Protein AF-W1X8D6-F1 (afdb_monomer_lite)

InterPro domains:
  IPR000788 Ribonucleotide reductase large subunit, C-terminal [PF02867] (9-81)
  IPR039718 Ribonucleoside-diphosphate reductase large subunit [PTHR11573] (10-81)

Sequence (82 aa):
EDYYDTNDNKEFTKRYLECEQDPNLHGIEVPALDMMKKIMRSAVETGTPFIFFRDTVNAANPNKHAGMIYASNLCHEIAQNV

Organism: NCBI:txid408170

Structure (mmCIF, N/CA/C/O backbone):
data_AF-W1X8D6-F1
#
_entry.id   AF-W1X8D6-F1
#
loop_
_atom_site.group_PDB
_atom_site.id
_atom_site.type_symbol
_atom_site.label_atom_id
_atom_site.label_alt_id
_atom_site.label_comp_id
_atom_site.label_asym_id
_atom_site.label_entity_id
_atom_site.label_seq_id
_atom_site.pdbx_PDB_ins_code
_atom_site.Cartn_x
_atom_site.Cartn_y
_atom_site.Cartn_z
_atom_site.occupancy
_atom_site.B_iso_or_equiv
_atom_site.auth_seq_id
_atom_site.auth_comp_id
_atom_site.auth_asym_id
_atom_site.auth_atom_id
_atom_site.pdbx_PDB_model_num
ATOM 1 N N . GLU A 1 1 ? -6.974 -11.256 -6.544 1.00 61.75 1 GLU A N 1
ATOM 2 C CA . GLU A 1 1 ? -7.171 -9.796 -6.383 1.00 61.75 1 GLU A CA 1
ATOM 3 C C . GLU A 1 1 ? -6.158 -9.077 -7.264 1.00 61.75 1 GLU A C 1
ATOM 5 O O . GLU A 1 1 ? -5.204 -8.462 -6.785 1.00 61.75 1 GLU A O 1
ATOM 10 N N . ASP A 1 2 ? -6.354 -9.203 -8.579 1.00 80.88 2 ASP A N 1
ATOM 11 C CA . ASP A 1 2 ? -5.360 -8.803 -9.575 1.00 80.88 2 ASP A CA 1
ATOM 12 C C . ASP A 1 2 ? -5.630 -7.419 -10.180 1.00 80.88 2 ASP A C 1
ATOM 14 O O . ASP A 1 2 ? -5.423 -7.187 -11.369 1.00 80.88 2 ASP A O 1
ATOM 18 N N . TYR A 1 3 ? -6.134 -6.498 -9.362 1.00 88.50 3 TYR A N 1
ATOM 19 C CA . TYR A 1 3 ? -6.604 -5.197 -9.826 1.00 88.50 3 TYR A CA 1
ATOM 20 C C . TYR A 1 3 ? -6.027 -4.085 -8.966 1.00 88.50 3 TYR A C 1
ATOM 22 O O . TYR A 1 3 ? -5.843 -4.245 -7.760 1.00 88.50 3 TYR A O 1
ATOM 30 N N . TYR A 1 4 ? -5.748 -2.968 -9.620 1.00 91.06 4 TYR A N 1
ATOM 31 C CA . TYR A 1 4 ? -5.314 -1.716 -9.027 1.00 91.06 4 TYR A CA 1
ATOM 32 C C . TYR A 1 4 ? -5.936 -0.582 -9.838 1.00 91.06 4 TYR A C 1
ATOM 34 O O . TYR A 1 4 ? -6.279 -0.772 -11.012 1.00 91.06 4 TYR A O 1
ATOM 42 N N . ASP A 1 5 ? -6.089 0.584 -9.224 1.00 94.12 5 ASP A N 1
ATOM 43 C CA . ASP A 1 5 ? -6.681 1.723 -9.909 1.00 94.12 5 ASP A CA 1
ATOM 44 C C . ASP A 1 5 ? -5.619 2.520 -10.680 1.00 94.12 5 ASP A C 1
ATOM 46 O O . ASP A 1 5 ? -4.461 2.667 -10.284 1.00 94.12 5 ASP A O 1
ATOM 50 N N . THR A 1 6 ? -6.033 3.056 -11.820 1.00 90.38 6 THR A N 1
ATOM 51 C CA . THR A 1 6 ? -5.300 4.041 -12.619 1.00 90.38 6 THR A CA 1
ATOM 52 C C . THR A 1 6 ? -6.181 5.273 -12.816 1.00 90.38 6 THR A C 1
ATOM 54 O O . THR A 1 6 ? -7.369 5.258 -12.492 1.00 90.38 6 THR A O 1
ATOM 57 N N . ASN A 1 7 ? -5.623 6.347 -13.381 1.00 86.94 7 ASN A N 1
ATOM 58 C CA . ASN A 1 7 ? -6.398 7.561 -13.661 1.00 86.94 7 ASN A CA 1
ATOM 59 C C . ASN A 1 7 ? -7.611 7.293 -14.571 1.00 86.94 7 ASN A C 1
ATOM 61 O O . ASN A 1 7 ? -8.656 7.911 -14.380 1.00 86.94 7 ASN A O 1
ATOM 65 N N . ASP A 1 8 ? -7.476 6.351 -15.509 1.00 89.81 8 ASP A N 1
ATOM 66 C CA . ASP A 1 8 ? -8.492 6.059 -16.526 1.00 89.81 8 ASP A CA 1
ATOM 67 C C . ASP A 1 8 ? -9.363 4.841 -16.180 1.00 89.81 8 ASP A C 1
ATOM 69 O O . ASP A 1 8 ? -10.463 4.693 -16.711 1.00 89.81 8 ASP A O 1
ATOM 73 N N . ASN A 1 9 ? -8.889 3.953 -15.301 1.00 92.06 9 ASN A N 1
ATOM 74 C CA . ASN A 1 9 ? -9.569 2.704 -14.965 1.00 92.06 9 ASN A CA 1
ATOM 75 C C . ASN A 1 9 ? -9.556 2.452 -13.454 1.00 92.06 9 ASN A C 1
ATOM 77 O O . ASN A 1 9 ? -8.485 2.298 -12.872 1.00 92.06 9 ASN A O 1
ATOM 81 N N . LYS A 1 10 ? -10.747 2.364 -12.849 1.00 94.62 10 LYS A N 1
ATOM 82 C CA . LYS A 1 10 ? -10.965 2.159 -11.408 1.00 94.62 10 LYS A CA 1
ATOM 83 C C . LYS A 1 10 ? -11.518 0.768 -11.075 1.00 94.62 10 LYS A C 1
ATOM 85 O O . LYS A 1 10 ? -12.558 0.632 -10.424 1.00 94.62 10 LYS A O 1
ATOM 90 N N . GLU A 1 11 ? -10.872 -0.269 -11.599 1.00 93.38 11 GLU A N 1
ATOM 91 C CA . GLU A 1 11 ? -11.350 -1.649 -11.480 1.00 93.38 11 GLU A CA 1
ATOM 92 C C . GLU A 1 11 ? -11.316 -2.163 -10.032 1.00 93.38 11 GLU A C 1
ATOM 94 O O . GLU A 1 11 ? -12.237 -2.874 -9.631 1.00 93.38 11 GLU A O 1
ATOM 99 N N . PHE A 1 12 ? -10.323 -1.783 -9.217 1.00 94.69 12 PHE A N 1
ATOM 100 C CA . PHE A 1 12 ? -10.302 -2.168 -7.802 1.00 94.69 12 PHE A CA 1
ATOM 101 C C . PHE A 1 12 ? -11.467 -1.517 -7.053 1.00 94.69 12 PHE A C 1
ATOM 103 O O . PHE A 1 12 ? -12.217 -2.215 -6.370 1.00 94.69 12 PHE A O 1
ATOM 110 N N . THR A 1 13 ? -11.679 -0.208 -7.242 1.00 95.38 13 THR A N 1
ATOM 111 C CA . THR A 1 13 ? -12.815 0.502 -6.628 1.00 95.38 13 THR A CA 1
ATOM 112 C C . THR A 1 13 ? -14.147 -0.152 -6.997 1.00 95.38 13 THR A C 1
ATOM 114 O O . THR A 1 13 ? -14.996 -0.353 -6.130 1.00 95.38 13 THR A O 1
ATOM 117 N N . LYS A 1 14 ? -14.341 -0.520 -8.268 1.00 96.00 14 LYS A N 1
ATOM 118 C CA . LYS A 1 14 ? -15.571 -1.184 -8.718 1.00 96.00 14 LYS A CA 1
ATOM 119 C C . LYS A 1 14 ? -15.819 -2.492 -7.957 1.00 96.00 14 LYS A C 1
ATOM 121 O O . LYS A 1 14 ? -16.903 -2.675 -7.414 1.00 96.00 14 LYS A O 1
ATOM 126 N N . ARG A 1 15 ? -14.811 -3.365 -7.877 1.00 94.75 15 ARG A N 1
ATOM 127 C CA . ARG A 1 15 ? -14.893 -4.653 -7.160 1.00 94.75 15 ARG A CA 1
ATOM 128 C C . ARG A 1 15 ? -15.160 -4.458 -5.673 1.00 94.75 15 ARG A C 1
ATOM 130 O O . ARG A 1 15 ? -15.941 -5.194 -5.087 1.00 94.75 15 ARG A O 1
ATOM 137 N N . TYR A 1 16 ? -14.513 -3.466 -5.065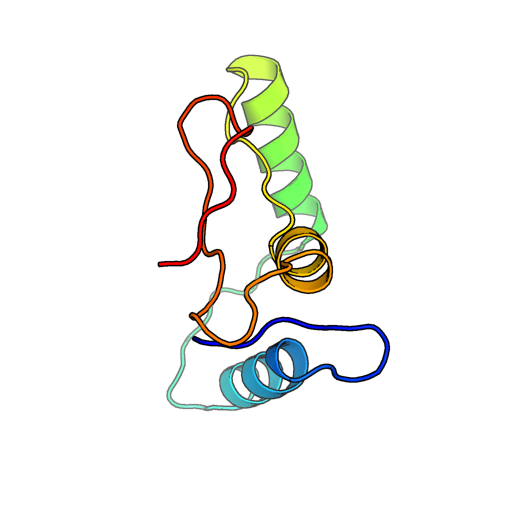 1.00 94.12 16 TYR A N 1
ATOM 138 C CA . TYR A 1 16 ? -14.712 -3.147 -3.656 1.00 94.12 16 TYR A CA 1
ATOM 139 C C . TYR A 1 16 ? -16.176 -2.789 -3.363 1.00 94.12 16 TYR A C 1
ATOM 141 O O . TYR A 1 16 ? -16.754 -3.317 -2.418 1.00 94.12 16 TYR A O 1
ATOM 149 N N . LEU A 1 17 ? -16.794 -1.956 -4.208 1.00 95.12 17 LEU A N 1
ATOM 150 C CA . LEU A 1 17 ? -18.206 -1.583 -4.074 1.00 95.12 17 LEU A CA 1
ATOM 151 C C . LEU A 1 17 ? -19.156 -2.765 -4.319 1.00 95.12 17 LEU A C 1
ATOM 153 O O . LEU A 1 17 ? -20.184 -2.865 -3.657 1.00 95.12 17 LEU A O 1
ATOM 157 N N . GLU A 1 18 ? -18.816 -3.676 -5.237 1.00 95.25 18 GLU A N 1
ATOM 158 C CA . GLU A 1 18 ? -19.564 -4.928 -5.425 1.00 95.25 18 GLU A CA 1
ATOM 159 C C . GLU A 1 18 ? -19.531 -5.788 -4.149 1.00 95.25 18 GLU A C 1
ATOM 161 O O . GLU A 1 18 ? -20.567 -6.305 -3.737 1.00 95.25 18 GLU A O 1
ATOM 166 N N . CYS A 1 19 ? -18.374 -5.883 -3.482 1.00 94.12 19 CYS A N 1
ATOM 167 C CA . CYS A 1 19 ? -18.240 -6.591 -2.206 1.00 94.12 19 CYS A CA 1
ATOM 168 C C . CYS A 1 19 ? -18.997 -5.904 -1.060 1.00 94.12 19 CYS A C 1
ATOM 170 O O . CYS A 1 19 ? -19.583 -6.587 -0.227 1.00 94.12 19 CYS A O 1
ATOM 172 N N . GLU A 1 20 ? -18.988 -4.570 -0.999 1.00 94.06 20 GLU A N 1
ATOM 173 C CA . GLU A 1 20 ? -19.725 -3.800 0.016 1.00 94.06 20 GLU A CA 1
ATOM 174 C C . GLU A 1 20 ? -21.243 -4.036 -0.073 1.00 94.06 20 GLU A C 1
ATOM 176 O O . GLU A 1 20 ? -21.939 -4.038 0.942 1.00 94.06 20 GLU A O 1
ATOM 181 N N . GLN A 1 21 ? -21.755 -4.265 -1.283 1.00 94.06 21 GLN A N 1
ATOM 182 C CA . GLN A 1 21 ? -23.175 -4.507 -1.545 1.00 94.06 21 GLN A CA 1
ATOM 183 C C . GLN A 1 21 ? -23.591 -5.975 -1.386 1.00 94.06 21 GLN A C 1
ATOM 185 O O . GLN A 1 21 ? -24.791 -6.261 -1.390 1.00 94.06 21 GLN A O 1
ATOM 190 N N . ASP A 1 22 ? -22.642 -6.908 -1.265 1.00 95.88 22 ASP A N 1
ATOM 191 C CA . ASP A 1 22 ? -22.941 -8.333 -1.147 1.00 95.88 22 ASP A CA 1
ATOM 192 C C . ASP A 1 22 ? -23.458 -8.662 0.268 1.00 95.88 22 ASP A C 1
ATOM 194 O O . ASP A 1 22 ? -22.696 -8.597 1.235 1.00 95.88 22 ASP A O 1
ATOM 198 N N . PRO A 1 23 ? -24.731 -9.080 0.424 1.00 93.75 23 PRO A N 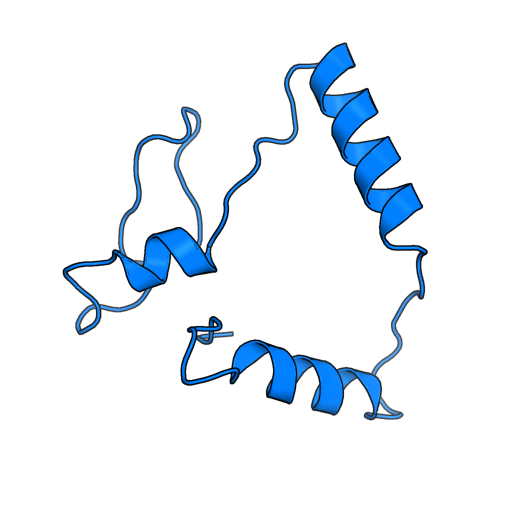1
ATOM 199 C CA . PRO A 1 23 ? -25.295 -9.406 1.733 1.00 93.75 23 PRO A CA 1
ATOM 200 C C . PRO A 1 23 ? -24.651 -10.636 2.393 1.00 93.75 23 PRO A C 1
ATOM 202 O O . PRO A 1 23 ? -24.869 -10.865 3.584 1.00 93.75 23 PRO A O 1
ATOM 205 N N . ASN A 1 24 ? -23.891 -11.442 1.642 1.00 95.75 24 ASN A N 1
ATOM 206 C CA . ASN A 1 24 ? -23.169 -12.606 2.160 1.00 95.75 24 ASN A CA 1
ATOM 207 C C . ASN A 1 24 ? -21.795 -12.243 2.739 1.00 95.75 24 ASN A C 1
ATOM 209 O O . ASN A 1 24 ? -21.171 -13.079 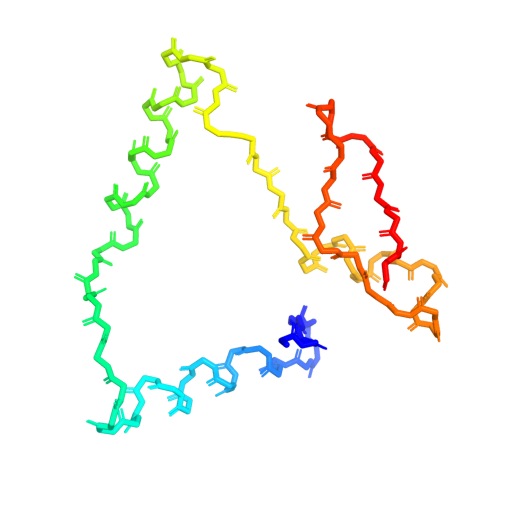3.397 1.00 95.75 24 ASN A O 1
ATOM 213 N N . LEU A 1 25 ? -21.307 -11.026 2.490 1.00 93.50 25 LEU A N 1
ATOM 214 C CA . LEU A 1 25 ? -20.061 -10.525 3.050 1.00 93.50 25 LEU A CA 1
ATOM 215 C C . LEU A 1 25 ? -20.361 -9.648 4.266 1.00 93.50 25 LEU A C 1
ATOM 217 O O . LEU A 1 25 ? -21.212 -8.763 4.250 1.00 93.50 25 LEU A O 1
ATOM 221 N N . HIS A 1 26 ? -19.639 -9.898 5.355 1.00 88.00 26 HIS A N 1
ATOM 222 C CA . HIS A 1 26 ? -19.771 -9.132 6.589 1.00 88.00 26 HIS A CA 1
ATOM 223 C C . HIS A 1 26 ? -18.466 -8.390 6.864 1.00 88.00 26 HIS A C 1
ATOM 225 O O . HIS A 1 26 ? -17.466 -8.986 7.265 1.00 88.00 26 HIS A O 1
ATOM 231 N N . GLY A 1 27 ? -18.480 -7.082 6.619 1.00 87.50 27 GLY A N 1
ATOM 232 C CA . GLY A 1 27 ? -17.381 -6.179 6.941 1.00 87.50 27 GLY A CA 1
ATOM 233 C C . GLY A 1 27 ? -17.517 -5.558 8.331 1.00 87.50 27 GLY A C 1
ATOM 234 O O . GLY A 1 27 ? -18.581 -5.577 8.948 1.00 87.50 27 GLY A O 1
ATOM 235 N N . ILE A 1 28 ? -16.423 -4.967 8.812 1.00 92.38 28 ILE A N 1
ATOM 236 C CA . ILE A 1 28 ? -16.442 -4.049 9.954 1.00 92.38 28 ILE A CA 1
ATOM 237 C C . ILE A 1 28 ? -16.243 -2.646 9.394 1.00 92.38 28 ILE A C 1
ATOM 239 O O . ILE A 1 28 ? -15.198 -2.357 8.811 1.00 92.38 28 ILE A O 1
ATOM 243 N N . GLU A 1 29 ? -17.226 -1.773 9.591 1.00 93.50 29 GLU A N 1
ATOM 244 C CA . GLU A 1 29 ? -17.093 -0.370 9.217 1.00 93.50 29 GLU A CA 1
ATOM 245 C C . GLU A 1 29 ? -16.223 0.363 10.242 1.00 93.50 29 GLU A C 1
ATOM 247 O O . GLU A 1 29 ? -16.448 0.299 11.454 1.00 93.50 29 GLU A O 1
ATOM 252 N N . VAL A 1 30 ? -15.198 1.058 9.752 1.00 95.19 30 VAL A N 1
ATOM 253 C CA . VAL A 1 30 ? -14.292 1.859 10.576 1.00 95.19 30 VAL A CA 1
ATOM 254 C C . VAL A 1 30 ? -14.068 3.223 9.924 1.00 95.19 30 VAL A C 1
ATOM 256 O O . VAL A 1 30 ? -13.808 3.284 8.721 1.00 95.19 30 VAL A O 1
ATOM 259 N N . PRO A 1 31 ? -14.097 4.335 10.682 1.00 97.56 31 PRO A N 1
ATOM 260 C CA . PRO A 1 31 ? -13.755 5.637 10.128 1.00 97.56 31 PRO A CA 1
ATOM 261 C C . PRO A 1 31 ? -12.318 5.645 9.593 1.00 97.56 31 PRO A C 1
ATOM 263 O O . PRO A 1 31 ? -11.361 5.417 10.341 1.00 97.56 31 PRO A O 1
ATOM 266 N N . ALA A 1 32 ? -12.147 5.963 8.308 1.00 96.56 32 ALA A N 1
ATOM 267 C CA . ALA A 1 32 ? -10.838 5.954 7.648 1.00 96.56 32 ALA A CA 1
ATOM 268 C C . ALA A 1 32 ? -9.803 6.832 8.376 1.00 96.56 32 ALA A C 1
ATOM 270 O O . ALA A 1 32 ? -8.649 6.441 8.558 1.00 96.56 32 ALA A O 1
ATOM 271 N N . LEU A 1 33 ? -10.230 7.998 8.873 1.00 97.50 33 LEU A N 1
ATOM 272 C CA . LEU A 1 33 ? -9.365 8.910 9.620 1.00 97.50 33 LEU A CA 1
ATOM 273 C C . LEU A 1 33 ? -8.839 8.285 10.923 1.00 97.50 33 LEU A C 1
ATOM 275 O O . LEU A 1 33 ? -7.700 8.543 11.314 1.00 97.50 33 LEU A O 1
ATOM 279 N N . ASP A 1 34 ? -9.634 7.453 11.593 1.00 97.88 34 ASP A N 1
ATOM 280 C CA . ASP A 1 34 ? -9.208 6.794 12.827 1.00 97.88 34 ASP A CA 1
ATOM 281 C C . ASP A 1 34 ? -8.219 5.663 12.552 1.00 97.88 34 ASP A C 1
ATOM 283 O O . ASP A 1 34 ? -7.269 5.488 13.320 1.00 97.88 34 ASP A O 1
ATOM 287 N N . MET A 1 35 ? -8.364 4.961 11.425 1.00 96.62 35 MET A N 1
ATOM 288 C CA . MET A 1 35 ? -7.348 4.016 10.956 1.00 96.62 35 MET A CA 1
ATOM 289 C C . MET A 1 35 ? -6.019 4.731 10.673 1.00 96.62 35 MET A C 1
ATOM 291 O O . MET A 1 35 ? -4.975 4.325 11.183 1.00 96.62 35 MET A O 1
ATOM 295 N N . MET A 1 36 ? -6.056 5.855 9.953 1.00 96.12 36 MET A N 1
ATOM 296 C CA . MET A 1 36 ? -4.853 6.640 9.650 1.00 96.12 36 MET A CA 1
ATOM 297 C C . MET A 1 36 ? -4.157 7.151 10.915 1.00 96.12 36 MET A C 1
ATOM 299 O O . MET A 1 36 ? -2.936 7.059 11.026 1.00 96.12 36 MET A O 1
ATOM 303 N N . LYS A 1 37 ? -4.913 7.631 11.913 1.00 97.19 37 LYS A N 1
ATOM 304 C CA . LYS A 1 37 ? -4.348 8.023 13.218 1.00 97.19 37 LYS A CA 1
ATOM 305 C C . LYS A 1 37 ? -3.621 6.862 13.901 1.00 97.19 37 LYS A C 1
ATOM 307 O O . LYS A 1 37 ? -2.568 7.093 14.490 1.00 97.19 37 LYS A O 1
ATOM 312 N N . LYS A 1 38 ? -4.162 5.639 13.845 1.00 96.81 38 LYS A N 1
ATOM 313 C CA . LYS A 1 38 ? -3.522 4.446 14.430 1.00 96.81 38 LYS A CA 1
ATOM 314 C C . LYS A 1 38 ? -2.220 4.096 13.712 1.00 96.81 38 LYS A C 1
ATOM 316 O O . LYS A 1 38 ? -1.211 3.897 14.383 1.00 96.81 38 LYS A O 1
ATOM 321 N N . ILE A 1 39 ? -2.226 4.100 12.376 1.00 97.19 39 ILE A N 1
ATOM 322 C CA . ILE A 1 39 ? -1.026 3.866 11.555 1.00 97.19 39 ILE A CA 1
ATOM 323 C C . ILE A 1 39 ? 0.061 4.892 11.897 1.00 97.19 39 ILE A C 1
ATOM 325 O O . ILE A 1 39 ? 1.194 4.510 12.176 1.00 97.19 39 ILE A O 1
ATOM 329 N N . MET A 1 40 ? -0.288 6.182 11.955 1.00 96.75 40 MET A N 1
ATOM 330 C CA . MET A 1 40 ? 0.668 7.250 12.276 1.00 96.75 40 MET A CA 1
ATOM 331 C C . MET A 1 40 ? 1.252 7.125 13.685 1.00 96.75 40 MET A C 1
ATOM 333 O O . MET A 1 40 ? 2.456 7.293 13.849 1.00 96.75 40 MET A O 1
ATOM 337 N N . ARG A 1 41 ? 0.431 6.818 14.701 1.00 97.81 41 ARG A N 1
ATOM 338 C CA . ARG A 1 41 ? 0.931 6.598 16.072 1.00 97.81 41 ARG A CA 1
ATOM 339 C C . ARG A 1 41 ? 1.937 5.455 16.112 1.00 97.81 41 ARG A C 1
ATOM 341 O O . ARG A 1 41 ? 3.050 5.658 16.579 1.00 97.81 41 ARG A O 1
ATOM 348 N N . SER A 1 42 ? 1.578 4.306 15.537 1.00 97.75 42 SER A N 1
ATOM 349 C CA . SER A 1 42 ? 2.469 3.145 15.460 1.00 97.75 42 SER A CA 1
ATOM 350 C C . SER A 1 42 ? 3.781 3.487 14.749 1.00 97.75 42 SER A C 1
ATOM 352 O O . SER A 1 42 ? 4.855 3.135 15.237 1.00 97.75 42 SER A O 1
ATOM 354 N N . ALA A 1 43 ? 3.711 4.221 13.633 1.00 96.19 43 ALA A N 1
ATOM 355 C CA . ALA A 1 43 ? 4.887 4.604 12.857 1.00 96.19 43 ALA A CA 1
ATOM 356 C C . ALA A 1 43 ? 5.820 5.537 13.641 1.00 96.19 43 ALA A C 1
ATOM 358 O O . ALA A 1 43 ? 7.034 5.377 13.575 1.00 96.19 43 ALA A O 1
ATOM 359 N N . VAL A 1 44 ? 5.274 6.475 14.420 1.00 96.81 44 VAL A N 1
ATOM 360 C CA . VAL A 1 44 ? 6.067 7.363 15.288 1.00 96.81 44 VAL A CA 1
ATOM 361 C C . VAL A 1 44 ? 6.681 6.601 16.464 1.00 96.81 44 VAL A C 1
ATOM 363 O O . VAL A 1 44 ? 7.823 6.861 16.828 1.00 96.81 44 VAL A O 1
ATOM 366 N N . GLU A 1 45 ? 5.943 5.664 17.056 1.00 97.94 45 GLU A N 1
ATOM 367 C CA . GLU A 1 45 ? 6.379 4.919 18.244 1.00 97.94 45 GLU A CA 1
ATOM 368 C C . GLU A 1 45 ? 7.404 3.824 17.923 1.00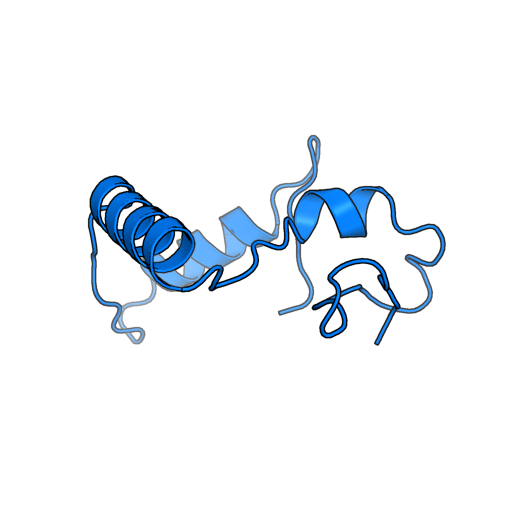 97.94 45 GLU A C 1
ATOM 370 O O . GLU A 1 45 ? 8.326 3.591 18.702 1.00 97.94 45 GLU A O 1
ATOM 375 N N . THR A 1 46 ? 7.247 3.140 16.788 1.00 96.94 46 THR A N 1
ATOM 376 C CA . THR A 1 46 ? 7.994 1.909 16.469 1.00 96.94 46 THR A CA 1
ATOM 377 C C . THR A 1 46 ? 8.712 1.945 15.123 1.00 96.94 46 THR A C 1
ATOM 379 O O . THR A 1 46 ? 9.462 1.024 14.809 1.00 96.94 46 THR A O 1
ATOM 382 N N . GLY A 1 47 ? 8.471 2.966 14.297 1.00 94.00 47 GLY A N 1
ATOM 383 C CA . GLY A 1 47 ? 8.932 3.003 12.907 1.00 94.00 47 GLY A CA 1
ATOM 384 C C . GLY A 1 47 ? 8.115 2.132 11.943 1.00 94.00 47 GLY A C 1
ATOM 385 O O . GLY A 1 47 ? 8.463 2.051 10.769 1.00 94.00 47 GLY A O 1
ATOM 386 N N . THR A 1 48 ? 7.037 1.483 12.406 1.00 93.56 48 THR A N 1
ATOM 387 C CA . THR A 1 48 ? 6.207 0.548 11.619 1.00 93.56 48 THR A CA 1
ATOM 388 C C . THR A 1 48 ? 4.705 0.817 11.827 1.00 93.56 48 THR A C 1
ATOM 390 O O . THR A 1 48 ? 4.337 1.378 12.857 1.00 93.56 48 THR A O 1
ATOM 393 N N . PRO A 1 49 ? 3.795 0.431 10.912 1.00 94.25 49 PRO A N 1
ATOM 394 C CA . PRO A 1 49 ? 4.029 -0.327 9.689 1.00 94.25 49 PRO A CA 1
ATOM 395 C C . PRO A 1 49 ? 4.651 0.538 8.600 1.00 94.25 49 PRO A C 1
ATOM 397 O O . PRO A 1 49 ? 4.484 1.757 8.565 1.00 94.25 49 PRO A O 1
ATOM 400 N N . PHE A 1 50 ? 5.343 -0.112 7.678 1.00 94.38 50 PHE A N 1
ATOM 401 C CA . PHE A 1 50 ? 5.760 0.550 6.463 1.00 94.38 50 PHE A CA 1
ATOM 402 C C . PHE A 1 50 ? 4.576 0.701 5.496 1.00 94.38 50 PHE A C 1
ATOM 404 O O . PHE A 1 50 ? 3.673 -0.137 5.462 1.00 94.38 50 PHE A O 1
ATOM 411 N N . ILE A 1 51 ? 4.573 1.773 4.703 1.00 94.12 51 ILE A N 1
ATOM 412 C CA . ILE A 1 51 ? 3.466 2.108 3.797 1.00 94.12 51 ILE A CA 1
ATOM 413 C C . ILE A 1 51 ? 3.891 1.822 2.357 1.00 94.12 51 ILE A C 1
ATOM 415 O O . ILE A 1 51 ? 4.958 2.253 1.922 1.00 94.12 51 ILE A O 1
ATOM 419 N N . PHE A 1 52 ? 3.048 1.099 1.619 1.00 95.06 52 PHE A N 1
ATOM 420 C CA . PHE A 1 52 ? 3.290 0.726 0.229 1.00 95.06 52 PHE A CA 1
ATOM 421 C C . PHE A 1 52 ? 2.105 1.131 -0.651 1.00 95.06 52 PHE A C 1
ATOM 423 O O . PHE A 1 52 ? 1.013 0.572 -0.552 1.00 95.06 52 PHE A O 1
ATOM 430 N N . PHE A 1 53 ? 2.319 2.114 -1.524 1.00 95.06 53 PHE A N 1
ATOM 431 C CA . PHE A 1 53 ? 1.298 2.596 -2.455 1.00 95.06 53 PHE A CA 1
ATOM 432 C C . PHE A 1 53 ? 1.271 1.722 -3.713 1.00 95.06 53 PHE A C 1
ATOM 434 O O . PHE A 1 53 ? 1.896 2.041 -4.727 1.00 95.06 53 PHE A O 1
ATOM 441 N N . ARG A 1 54 ? 0.557 0.594 -3.624 1.00 93.38 54 ARG A N 1
ATOM 442 C CA . ARG A 1 54 ? 0.509 -0.451 -4.659 1.00 93.38 54 ARG A CA 1
ATOM 443 C C . ARG A 1 54 ? 0.100 0.074 -6.037 1.00 93.38 54 ARG A C 1
ATOM 445 O O . ARG A 1 54 ? 0.707 -0.334 -7.027 1.00 93.38 54 ARG A O 1
ATOM 452 N N . ASP A 1 55 ? -0.867 0.983 -6.101 1.00 94.75 55 ASP A N 1
ATOM 453 C CA . ASP A 1 55 ? -1.362 1.544 -7.363 1.00 94.75 55 ASP A CA 1
ATOM 454 C C . ASP A 1 55 ? -0.271 2.339 -8.086 1.00 94.75 55 ASP A C 1
ATOM 456 O O . ASP A 1 55 ? 0.004 2.099 -9.260 1.00 94.75 55 ASP A O 1
ATOM 460 N N . THR A 1 56 ? 0.432 3.217 -7.363 1.00 94.81 56 THR A N 1
ATOM 461 C CA . THR A 1 56 ? 1.559 3.998 -7.896 1.00 94.81 56 THR A CA 1
ATOM 462 C C . THR A 1 56 ? 2.667 3.089 -8.422 1.00 94.81 56 THR A C 1
ATOM 464 O O . THR A 1 56 ? 3.196 3.311 -9.513 1.00 94.81 56 THR A O 1
ATOM 467 N N . VAL A 1 57 ? 3.003 2.040 -7.670 1.00 95.31 57 VAL A N 1
ATOM 468 C CA . VAL A 1 57 ? 4.069 1.103 -8.044 1.00 95.31 57 VAL A CA 1
ATOM 469 C C . VAL A 1 57 ? 3.679 0.275 -9.272 1.00 95.31 57 VAL A C 1
ATOM 471 O O . VAL A 1 57 ? 4.484 0.135 -10.191 1.00 95.31 57 VAL A O 1
ATOM 474 N N . ASN A 1 58 ? 2.439 -0.216 -9.354 1.00 94.38 58 ASN A N 1
ATOM 475 C CA . ASN A 1 58 ? 1.969 -0.967 -10.524 1.00 94.38 58 ASN A CA 1
ATOM 476 C C . ASN A 1 58 ? 1.736 -0.077 -11.751 1.00 94.38 58 ASN A C 1
ATOM 478 O O . ASN A 1 58 ? 1.963 -0.516 -12.881 1.00 94.38 58 ASN A O 1
ATOM 482 N N . ALA A 1 59 ? 1.365 1.192 -11.567 1.00 92.94 59 ALA A N 1
ATOM 483 C CA . ALA A 1 59 ? 1.311 2.160 -12.658 1.00 92.94 59 ALA A CA 1
ATOM 484 C C . ALA A 1 59 ? 2.689 2.327 -13.324 1.00 92.94 59 ALA A C 1
ATOM 486 O O . ALA A 1 59 ? 2.766 2.326 -14.559 1.00 92.94 59 ALA A O 1
ATOM 487 N N . ALA A 1 60 ? 3.749 2.384 -12.509 1.00 94.00 60 ALA A N 1
ATOM 488 C CA . ALA A 1 60 ? 5.146 2.497 -12.927 1.00 94.00 60 ALA A CA 1
ATOM 489 C C . ALA A 1 60 ? 5.825 1.158 -13.284 1.00 94.00 60 ALA A C 1
ATOM 491 O O . ALA A 1 60 ? 6.983 1.163 -13.699 1.00 94.00 60 ALA A O 1
ATOM 492 N N . ASN A 1 61 ? 5.138 0.018 -13.150 1.00 94.94 61 ASN A N 1
ATOM 493 C CA . ASN A 1 61 ? 5.714 -1.294 -13.440 1.00 94.94 61 ASN A CA 1
ATOM 494 C C . ASN A 1 61 ? 6.068 -1.417 -14.941 1.00 94.94 61 ASN A C 1
ATOM 496 O O . ASN A 1 61 ? 5.162 -1.341 -15.776 1.00 94.94 61 ASN A O 1
ATOM 500 N N . PRO A 1 62 ? 7.342 -1.643 -15.320 1.00 95.56 62 PRO A N 1
ATOM 501 C CA . PRO A 1 62 ? 7.722 -1.846 -16.719 1.00 95.56 62 PRO A CA 1
ATOM 502 C C . PRO A 1 62 ? 7.304 -3.225 -17.257 1.00 95.56 62 PRO A C 1
ATOM 504 O O . PRO A 1 62 ? 7.120 -3.398 -18.460 1.00 95.56 62 PRO A O 1
ATOM 507 N N . ASN A 1 63 ? 7.101 -4.208 -16.378 1.00 95.00 63 ASN A N 1
ATOM 508 C CA . ASN A 1 63 ? 6.843 -5.603 -16.722 1.00 95.00 63 ASN A CA 1
ATOM 509 C C . ASN A 1 63 ? 5.374 -5.992 -16.502 1.00 95.00 63 ASN A C 1
ATOM 511 O O . ASN A 1 63 ? 5.092 -7.072 -15.992 1.00 95.00 63 ASN A O 1
ATOM 515 N N . LYS A 1 64 ? 4.412 -5.148 -16.904 1.00 91.44 64 LYS A N 1
ATOM 516 C CA . LYS A 1 64 ? 2.962 -5.412 -16.709 1.00 91.44 64 LYS A CA 1
ATOM 517 C C . LYS A 1 64 ? 2.477 -6.727 -17.332 1.00 91.44 64 LYS A C 1
ATOM 519 O O . LYS A 1 64 ? 1.492 -7.301 -16.892 1.00 91.44 64 LYS A O 1
ATOM 524 N N . HIS A 1 65 ? 3.171 -7.201 -18.366 1.00 92.31 65 HIS A N 1
ATOM 525 C CA . HIS A 1 65 ? 2.884 -8.470 -19.037 1.00 92.31 65 HIS A CA 1
ATOM 526 C C . HIS A 1 65 ? 3.263 -9.703 -18.197 1.00 92.31 65 HIS A C 1
ATOM 528 O O . HIS A 1 65 ? 2.791 -10.798 -18.482 1.00 92.31 65 HIS A O 1
ATOM 534 N N . ALA A 1 66 ? 4.113 -9.534 -17.182 1.00 93.44 66 ALA A N 1
ATOM 535 C CA . ALA A 1 66 ? 4.652 -10.602 -16.347 1.00 93.44 66 ALA A CA 1
ATOM 536 C C . ALA A 1 66 ? 4.069 -10.571 -14.923 1.00 93.44 66 ALA A C 1
ATOM 538 O O . ALA A 1 66 ? 4.771 -10.863 -13.963 1.00 93.44 66 ALA A O 1
ATOM 539 N N . GLY A 1 67 ? 2.818 -10.135 -14.763 1.00 91.19 67 GLY A N 1
ATOM 540 C CA . GLY A 1 67 ? 2.139 -10.069 -13.466 1.00 91.19 67 GLY A CA 1
ATOM 541 C C . GLY A 1 67 ? 2.177 -8.687 -12.815 1.00 91.19 67 GLY A C 1
ATOM 542 O O . GLY A 1 67 ? 2.319 -7.661 -13.485 1.00 91.19 67 GLY A O 1
ATOM 543 N N . MET A 1 68 ? 2.026 -8.664 -11.494 1.00 92.56 68 MET A N 1
ATOM 544 C CA . MET A 1 68 ? 1.883 -7.438 -10.710 1.00 92.56 68 MET A CA 1
ATOM 545 C C . MET A 1 68 ? 2.752 -7.450 -9.462 1.00 92.56 68 MET A C 1
ATOM 547 O O . MET A 1 68 ? 3.169 -8.493 -8.968 1.00 92.56 68 MET A O 1
ATOM 551 N N . ILE A 1 69 ? 2.986 -6.261 -8.925 1.00 95.12 69 ILE A N 1
ATOM 552 C CA . ILE A 1 69 ? 3.772 -6.050 -7.717 1.00 95.12 69 ILE A CA 1
ATOM 553 C C . ILE A 1 69 ? 2.803 -5.964 -6.537 1.00 95.12 69 ILE A C 1
ATOM 555 O O . ILE A 1 69 ? 1.970 -5.057 -6.468 1.00 95.12 69 ILE A O 1
ATOM 559 N N . TYR A 1 70 ? 2.893 -6.922 -5.618 1.00 93.50 70 TYR A N 1
ATOM 560 C CA . TYR A 1 70 ? 1.984 -7.022 -4.471 1.00 93.50 70 TYR A CA 1
ATOM 561 C C . TYR A 1 70 ? 2.537 -6.375 -3.199 1.00 93.50 70 TYR A C 1
ATOM 563 O O . TYR A 1 70 ? 1.779 -5.778 -2.438 1.00 93.50 70 TYR A O 1
ATOM 571 N N . ALA A 1 71 ? 3.845 -6.477 -2.976 1.00 94.06 71 ALA A N 1
ATOM 572 C CA . ALA A 1 71 ? 4.518 -5.985 -1.781 1.00 94.06 71 ALA A CA 1
ATOM 573 C C . ALA A 1 71 ? 5.984 -5.644 -2.088 1.00 94.06 71 ALA A C 1
ATOM 575 O O . ALA A 1 71 ? 6.459 -5.846 -3.208 1.00 94.06 71 ALA A O 1
ATOM 576 N N . SER A 1 72 ? 6.687 -5.142 -1.075 1.00 95.88 72 SER A N 1
ATOM 577 C CA . SER A 1 72 ? 8.124 -4.876 -1.113 1.00 95.88 72 SER A CA 1
ATOM 578 C C . SER A 1 72 ? 8.884 -5.767 -0.122 1.00 95.88 72 SER A C 1
ATOM 580 O O . SER A 1 72 ? 8.285 -6.561 0.607 1.00 95.88 72 SER A O 1
ATOM 582 N N . ASN A 1 73 ? 10.211 -5.667 -0.112 1.00 95.62 73 ASN A N 1
ATOM 583 C CA . ASN A 1 73 ? 11.076 -6.310 0.875 1.00 95.62 73 ASN A CA 1
ATOM 584 C C . ASN A 1 73 ? 11.128 -5.497 2.186 1.00 95.62 73 ASN A C 1
ATOM 586 O O . ASN A 1 73 ? 10.491 -4.456 2.328 1.00 95.62 73 ASN A O 1
ATOM 590 N N . LEU A 1 74 ? 11.941 -5.963 3.142 1.00 94.88 74 LEU A N 1
ATOM 591 C CA . LEU A 1 74 ? 12.095 -5.353 4.468 1.00 94.88 74 LEU A CA 1
ATOM 592 C C . LEU A 1 74 ? 12.460 -3.859 4.433 1.00 94.88 74 LEU A C 1
ATOM 594 O O . LEU A 1 74 ? 12.006 -3.113 5.293 1.00 94.88 74 LEU A O 1
ATOM 598 N N . CYS A 1 75 ? 13.269 -3.433 3.463 1.00 94.94 75 CYS A N 1
ATOM 599 C CA . CYS A 1 75 ? 13.764 -2.060 3.374 1.00 94.94 75 CYS A CA 1
ATOM 600 C C . CYS A 1 75 ? 12.969 -1.185 2.378 1.00 94.94 75 CYS A C 1
ATOM 602 O O . CYS A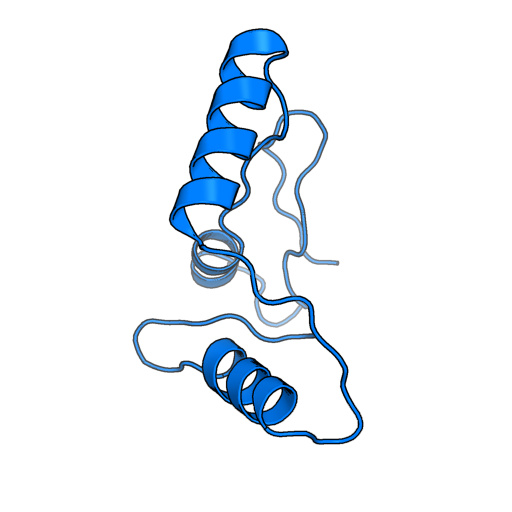 1 75 ? 13.338 -0.031 2.158 1.00 94.94 75 CYS A O 1
ATOM 604 N N . HIS A 1 76 ? 11.840 -1.683 1.849 1.00 93.25 76 HIS A N 1
ATOM 605 C CA . HIS A 1 76 ? 10.891 -0.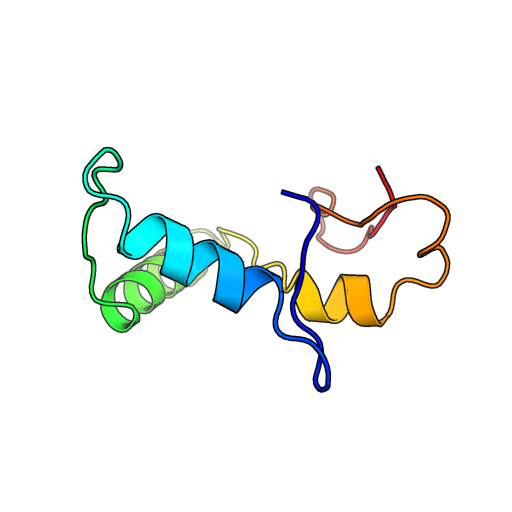929 1.016 1.00 93.25 76 HIS A CA 1
ATOM 606 C C . HIS A 1 76 ? 11.399 -0.452 -0.360 1.00 93.25 76 HIS A C 1
ATOM 608 O O . HIS A 1 76 ? 10.769 0.393 -0.999 1.00 93.25 76 HIS A O 1
ATOM 614 N N . GLU A 1 77 ? 12.514 -0.989 -0.846 1.00 96.12 77 GLU A N 1
ATOM 615 C CA . GLU A 1 77 ? 13.183 -0.564 -2.078 1.00 96.12 77 GLU A CA 1
ATOM 616 C C . GLU A 1 77 ? 12.993 -1.528 -3.257 1.00 96.12 77 GLU A C 1
ATOM 618 O O . GLU A 1 77 ? 13.131 -1.118 -4.411 1.00 96.12 77 GLU A O 1
ATOM 623 N N . ILE A 1 78 ? 12.660 -2.797 -3.001 1.00 96.19 78 ILE A N 1
ATOM 624 C CA . ILE A 1 78 ? 12.454 -3.796 -4.056 1.00 96.19 78 ILE A CA 1
ATOM 625 C C . ILE A 1 78 ? 10.978 -3.877 -4.435 1.00 96.19 78 ILE A C 1
ATOM 627 O O . ILE A 1 78 ? 10.123 -4.165 -3.600 1.00 96.19 78 ILE A O 1
ATOM 631 N N . ALA A 1 79 ? 10.684 -3.675 -5.717 1.00 96.50 79 ALA A N 1
ATOM 632 C CA . ALA A 1 79 ? 9.352 -3.790 -6.297 1.00 96.50 79 ALA A CA 1
ATOM 633 C C . ALA A 1 79 ? 9.417 -4.775 -7.472 1.00 96.50 79 ALA A C 1
ATOM 635 O O . ALA A 1 79 ? 9.848 -4.420 -8.569 1.00 96.50 79 ALA A O 1
ATOM 636 N N . GLN A 1 80 ? 9.047 -6.030 -7.220 1.00 95.25 80 GLN A N 1
ATOM 637 C CA . GLN A 1 80 ? 9.184 -7.121 -8.183 1.00 95.25 80 GLN A CA 1
ATOM 638 C C . GLN A 1 80 ? 7.830 -7.770 -8.467 1.00 95.25 80 GLN A C 1
ATOM 640 O O . GLN A 1 80 ? 7.012 -7.947 -7.564 1.00 95.25 80 GLN A O 1
ATOM 645 N N . ASN A 1 81 ? 7.609 -8.119 -9.734 1.00 93.44 81 ASN A N 1
ATOM 646 C CA . ASN A 1 81 ? 6.488 -8.947 -10.146 1.00 93.44 81 ASN A CA 1
ATOM 647 C C . ASN A 1 81 ? 6.546 -10.316 -9.458 1.00 93.44 81 ASN A C 1
ATOM 649 O O . ASN A 1 81 ? 7.608 -10.946 -9.421 1.00 93.44 81 ASN A O 1
ATOM 653 N N . VAL A 1 82 ? 5.395 -10.764 -8.968 1.00 80.69 82 VAL A N 1
ATOM 654 C CA . VAL A 1 82 ? 5.176 -12.121 -8.454 1.00 80.69 82 VAL A CA 1
ATOM 655 C C . VAL A 1 82 ? 4.186 -12.879 -9.323 1.00 80.69 82 VAL A C 1
ATOM 657 O O . VAL A 1 82 ? 3.360 -12.214 -9.993 1.00 80.69 82 VAL A O 1
#

pLDDT: mean 93.68, std 4.71, range [61.75, 97.94]

Foldseek 3Di:
DQDADDPVRDVVVVVVVVLVPDPVDDDDDDDPVVVVVVQVVCCVVPVDDDDDPQNVLQVVDPPVVQGGFDAADPVRPDTDGD

Radius of gyration: 15.45 Å; chains: 1; bounding box: 39×22×37 Å

Secondary structure (DSSP, 8-state):
------SS--HHHHHHHHHHH-TT-------HHHHHHHHHHHHHHHS-S----HHHHHHT-TTGGG-------TTS------